Protein AF-A0A259FFR8-F1 (afdb_monomer_lite)

Secondary structure (DSSP, 8-state):
-HHHHHHHHHHHHHHGGGGTT-EEEE--SS---HHHHHHHHHHHHHTT-EEEEEE---HHHHHHHHHTTPEEEPPPGGGTTSS------------

Sequence (95 aa):
MTAIGELLTTKLAKAGKFLRGAPVVVDPLCGLSSVQLAQLLELLRQHQLTPVGIRTKDAHLVDYAEMCGLAVFKPSAVGEKNSEATTATNTTESP

Structure (mmCIF, N/CA/C/O backbone):
data_AF-A0A259FFR8-F1
#
_entry.id   AF-A0A259FFR8-F1
#
loop_
_atom_site.group_PDB
_atom_site.id
_atom_site.type_symbol
_atom_site.label_atom_id
_atom_site.label_alt_id
_atom_site.label_comp_id
_atom_site.label_asym_id
_atom_site.label_entity_id
_atom_site.label_seq_id
_atom_site.pdbx_PDB_ins_code
_atom_site.Cartn_x
_atom_site.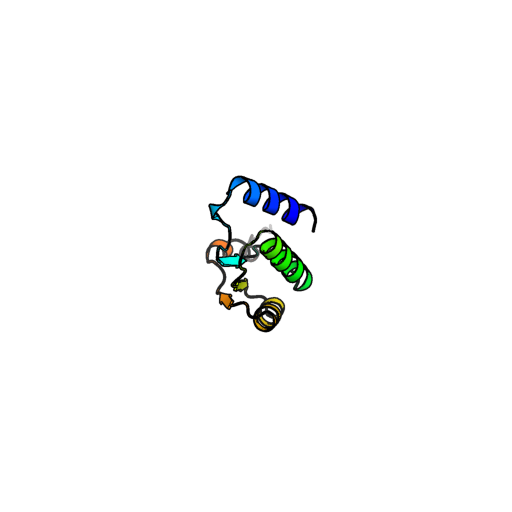Cartn_y
_atom_site.Cartn_z
_atom_site.occupancy
_atom_site.B_iso_or_equiv
_atom_site.auth_seq_id
_atom_site.auth_comp_id
_atom_site.auth_asym_id
_atom_site.auth_atom_id
_atom_site.pdbx_PDB_model_num
ATOM 1 N N . MET A 1 1 ? 9.110 12.508 1.407 1.00 56.22 1 MET A N 1
ATOM 2 C CA . MET A 1 1 ? 7.840 11.783 1.644 1.00 56.22 1 MET A CA 1
ATOM 3 C C . MET A 1 1 ? 6.946 12.443 2.703 1.00 56.22 1 MET A C 1
ATOM 5 O O . MET A 1 1 ? 5.838 11.986 2.939 1.00 56.22 1 MET A O 1
ATOM 9 N N . THR A 1 2 ? 7.379 13.548 3.307 1.00 63.62 2 THR A N 1
ATOM 10 C CA . THR A 1 2 ? 6.681 14.238 4.402 1.00 63.62 2 THR A CA 1
ATOM 11 C C . THR A 1 2 ? 5.260 14.683 4.035 1.00 63.62 2 THR A C 1
ATOM 13 O O . THR A 1 2 ? 4.326 14.364 4.759 1.00 63.62 2 THR A O 1
ATOM 16 N N . ALA A 1 3 ? 5.052 15.270 2.851 1.00 77.56 3 ALA A N 1
ATOM 17 C CA . ALA A 1 3 ? 3.745 15.829 2.480 1.00 77.56 3 ALA A CA 1
ATOM 18 C C . ALA A 1 3 ? 2.604 14.792 2.338 1.00 77.56 3 ALA A C 1
ATOM 20 O O . ALA A 1 3 ? 1.490 15.034 2.800 1.00 77.56 3 ALA A O 1
ATOM 21 N N . ILE A 1 4 ? 2.857 13.630 1.715 1.00 76.19 4 ILE A N 1
ATOM 22 C CA . ILE A 1 4 ? 1.828 12.580 1.552 1.00 76.19 4 ILE A CA 1
ATOM 23 C C . ILE A 1 4 ? 1.499 11.953 2.908 1.00 76.19 4 ILE A C 1
ATOM 25 O O . ILE A 1 4 ? 0.326 11.724 3.206 1.00 76.19 4 ILE A O 1
ATOM 29 N N . GLY A 1 5 ? 2.524 11.710 3.731 1.00 80.19 5 GLY A N 1
ATOM 30 C CA . GLY A 1 5 ? 2.345 11.128 5.054 1.00 80.19 5 GLY A CA 1
ATOM 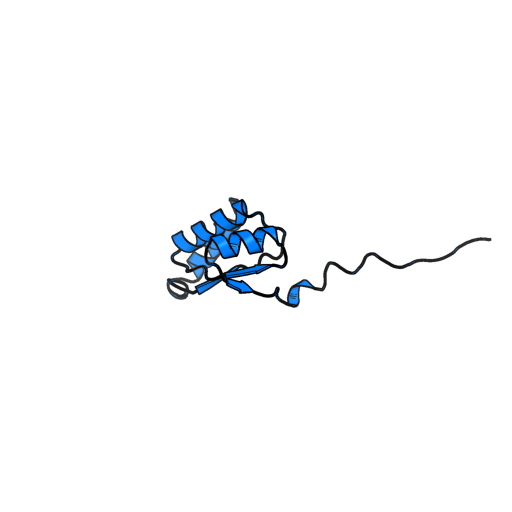31 C C . GLY A 1 5 ? 1.524 12.024 5.975 1.00 80.19 5 GLY A C 1
ATOM 32 O O . GLY A 1 5 ? 0.507 11.586 6.502 1.00 80.19 5 GLY A O 1
ATOM 33 N N . GLU A 1 6 ? 1.889 13.303 6.080 1.00 83.88 6 GLU A N 1
ATOM 34 C CA . GLU A 1 6 ? 1.169 14.291 6.894 1.00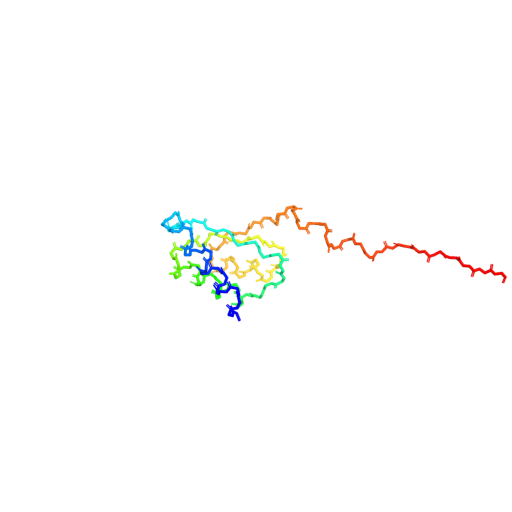 83.88 6 GLU A CA 1
ATOM 35 C C . GLU A 1 6 ? -0.300 14.438 6.474 1.00 83.88 6 GLU A C 1
ATOM 37 O O . GLU A 1 6 ? -1.205 14.440 7.319 1.00 83.88 6 GLU A O 1
ATOM 42 N N . LEU A 1 7 ? -0.562 14.511 5.164 1.00 86.25 7 LEU A N 1
ATOM 43 C CA . LEU A 1 7 ? -1.921 14.625 4.643 1.00 86.25 7 LEU A CA 1
ATOM 44 C C . LEU A 1 7 ? -2.750 13.370 4.944 1.00 86.25 7 LEU A C 1
ATOM 46 O O . LEU A 1 7 ? -3.916 13.478 5.340 1.00 86.25 7 LEU A O 1
ATOM 50 N N . LEU A 1 8 ? -2.164 12.185 4.765 1.00 84.44 8 LEU A N 1
ATOM 51 C CA . LEU A 1 8 ? -2.825 10.919 5.054 1.00 84.44 8 LEU A CA 1
ATOM 52 C C . LEU A 1 8 ? -3.131 10.794 6.548 1.00 84.44 8 LEU A C 1
ATOM 54 O O . LEU A 1 8 ? -4.283 10.562 6.903 1.00 84.44 8 LEU A O 1
ATOM 58 N N . THR A 1 9 ? -2.151 11.029 7.421 1.00 84.81 9 THR A N 1
ATOM 59 C CA . THR A 1 9 ? -2.338 11.005 8.877 1.00 84.81 9 THR A CA 1
ATOM 60 C C . THR A 1 9 ? -3.437 11.977 9.312 1.00 84.81 9 THR A C 1
ATOM 62 O O . THR A 1 9 ? -4.303 11.612 10.106 1.00 84.81 9 THR A O 1
ATOM 65 N N . THR A 1 10 ? -3.487 13.176 8.722 1.00 87.62 10 THR A N 1
ATOM 66 C CA . THR A 1 10 ? -4.553 14.156 8.9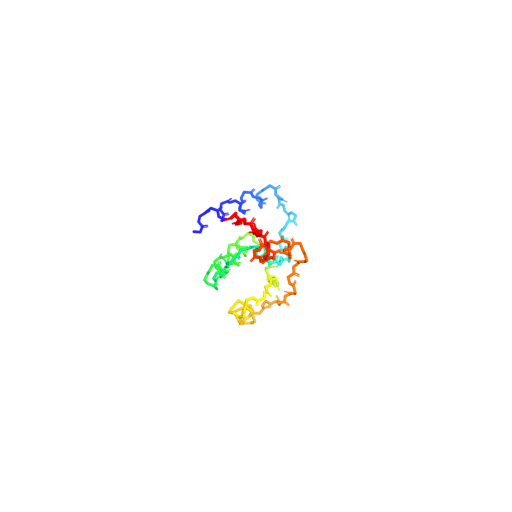83 1.00 87.62 10 THR A CA 1
ATOM 67 C C . THR A 1 10 ? -5.934 13.631 8.578 1.00 87.62 10 THR A C 1
ATOM 69 O O . THR A 1 10 ? -6.912 13.832 9.300 1.00 87.62 10 THR A O 1
ATOM 72 N N . LYS A 1 11 ? -6.047 12.942 7.435 1.00 86.88 11 LYS A N 1
ATOM 73 C CA . LYS A 1 11 ? -7.312 12.322 7.002 1.00 86.88 11 LYS A CA 1
ATOM 74 C C . LYS A 1 11 ? -7.716 11.156 7.903 1.00 86.88 11 LYS A C 1
ATOM 76 O O . LYS A 1 11 ? -8.881 11.067 8.284 1.00 86.88 11 LYS A O 1
ATOM 81 N N . LEU A 1 12 ? -6.770 10.298 8.274 1.00 85.44 12 LEU A N 1
ATOM 82 C CA . LEU A 1 12 ? -7.025 9.143 9.135 1.00 85.44 12 LEU A CA 1
ATOM 83 C C . LEU A 1 12 ? -7.447 9.569 10.545 1.00 85.44 12 LEU A C 1
ATOM 85 O O . LEU A 1 12 ? -8.381 8.993 11.096 1.00 85.44 12 LEU A O 1
ATOM 89 N N . ALA A 1 13 ? -6.855 10.638 11.085 1.00 84.81 13 ALA A N 1
ATOM 90 C CA . ALA A 1 13 ? -7.265 11.212 12.365 1.00 84.81 13 ALA A CA 1
ATOM 91 C C . ALA A 1 13 ? -8.740 11.660 12.366 1.00 84.81 13 ALA A C 1
ATOM 93 O O . ALA A 1 13 ? -9.445 11.464 13.355 1.00 84.81 13 ALA A O 1
ATOM 94 N N . LYS A 1 14 ? -9.234 12.207 11.245 1.00 84.44 14 LYS A N 1
ATOM 95 C CA . LYS A 1 14 ? -10.640 12.629 11.091 1.00 84.44 14 LYS A CA 1
ATOM 96 C C . LYS A 1 14 ? -11.611 11.458 10.931 1.00 84.44 14 LYS A C 1
ATOM 98 O O . LYS A 1 14 ? -12.772 11.582 11.304 1.00 84.44 14 LYS A O 1
ATOM 103 N N . ALA A 1 15 ? -11.152 10.334 10.385 1.00 77.62 15 ALA A N 1
ATOM 104 C CA . ALA A 1 15 ? -11.981 9.153 10.142 1.00 77.62 15 ALA A CA 1
ATOM 105 C C . ALA A 1 15 ? -12.243 8.308 11.408 1.00 77.62 15 ALA A C 1
ATOM 107 O O . ALA A 1 15 ? -13.044 7.370 11.382 1.00 77.62 15 ALA A O 1
ATOM 108 N N . GLY A 1 16 ? -11.596 8.639 12.531 1.00 69.31 16 GLY A N 1
ATOM 109 C CA . GLY A 1 16 ? -11.815 7.984 13.818 1.00 69.31 16 GLY A CA 1
ATOM 110 C C . GLY A 1 16 ? -11.535 6.476 13.780 1.00 69.31 16 GLY A C 1
ATOM 111 O O . GLY A 1 16 ? -10.627 6.003 13.102 1.00 69.31 16 GLY A O 1
ATOM 112 N N . LYS A 1 17 ? -12.325 5.694 14.525 1.00 81.38 17 LYS A N 1
ATOM 113 C CA . LYS A 1 17 ? -12.164 4.228 14.621 1.00 81.38 17 LYS A CA 1
ATOM 114 C C . LYS A 1 17 ? -12.657 3.466 13.383 1.00 81.38 17 LYS A C 1
ATOM 116 O O . LYS A 1 17 ? -12.417 2.268 13.303 1.00 81.38 17 LYS A O 1
ATOM 121 N N . PHE A 1 18 ? -13.337 4.130 12.446 1.00 83.94 18 PHE A N 1
ATOM 122 C CA . PHE A 1 18 ? -14.013 3.483 11.316 1.00 83.94 18 PHE A CA 1
ATOM 123 C C . PHE A 1 18 ? -13.050 2.738 10.387 1.00 83.94 18 PHE A C 1
ATOM 125 O O . PHE A 1 18 ? -13.382 1.682 9.864 1.00 83.94 18 PHE A O 1
ATOM 132 N N . LEU A 1 19 ? -11.843 3.276 10.206 1.00 84.81 19 LEU A N 1
ATOM 133 C CA . LEU A 1 19 ? -10.853 2.712 9.293 1.00 84.81 19 LEU A CA 1
ATOM 134 C C . LEU A 1 19 ? -9.881 1.731 9.965 1.00 84.81 19 LEU A C 1
ATOM 136 O O . LEU A 1 19 ? -9.000 1.193 9.303 1.00 84.81 19 LEU A O 1
ATOM 140 N N . ARG A 1 20 ? -10.018 1.466 11.270 1.00 85.88 20 ARG A N 1
ATOM 141 C CA . ARG A 1 20 ? -9.147 0.510 11.964 1.00 85.88 20 ARG A CA 1
ATOM 142 C C . ARG A 1 20 ? -9.386 -0.904 11.425 1.00 85.88 20 ARG A C 1
ATOM 144 O O . ARG A 1 20 ? -10.504 -1.402 11.447 1.00 85.88 20 ARG A O 1
ATOM 151 N N . GLY A 1 21 ? -8.317 -1.550 10.981 1.00 89.31 21 GLY A N 1
ATOM 152 C CA . GLY A 1 21 ? -8.303 -2.871 10.357 1.00 89.31 21 GLY A CA 1
ATOM 153 C C . GLY A 1 21 ? -8.821 -2.888 8.919 1.00 89.31 21 GLY A C 1
ATOM 154 O O . GLY A 1 21 ? -8.867 -3.958 8.314 1.00 89.31 21 GLY A O 1
ATOM 155 N N . ALA A 1 22 ? -9.217 -1.737 8.362 1.00 92.56 22 ALA A N 1
ATOM 156 C CA . ALA A 1 22 ? -9.872 -1.696 7.065 1.00 92.56 22 ALA A CA 1
ATOM 157 C C . ALA A 1 22 ? -8.917 -2.147 5.942 1.00 92.56 22 ALA A C 1
ATOM 159 O O . ALA A 1 22 ? -7.768 -1.686 5.894 1.00 92.56 22 ALA A O 1
ATOM 160 N N . PRO A 1 23 ? -9.378 -3.021 5.025 1.00 95.19 23 PRO A N 1
ATOM 161 C CA . PRO A 1 23 ? -8.614 -3.380 3.843 1.00 95.19 23 PRO A CA 1
ATOM 162 C C . PRO A 1 23 ? -8.540 -2.182 2.892 1.00 95.19 23 PRO A C 1
ATOM 164 O O . PRO A 1 23 ? -9.559 -1.565 2.578 1.00 95.19 23 PRO A O 1
ATOM 167 N N . VAL A 1 24 ? -7.339 -1.854 2.420 1.00 94.31 24 VAL A N 1
ATOM 168 C CA . VAL A 1 24 ? -7.109 -0.720 1.516 1.00 94.31 24 VAL A CA 1
ATOM 169 C C . VAL A 1 24 ? -6.385 -1.141 0.247 1.00 94.31 24 VAL A C 1
ATOM 171 O O . VAL A 1 24 ? -5.446 -1.937 0.274 1.00 94.31 24 VAL A O 1
ATOM 174 N N . VAL A 1 25 ? -6.821 -0.568 -0.872 1.00 95.56 25 VAL A N 1
ATOM 175 C CA . VAL A 1 25 ? -6.156 -0.675 -2.172 1.00 95.56 25 VAL A CA 1
ATOM 176 C C . VAL A 1 25 ? -5.552 0.681 -2.503 1.00 95.56 25 VAL A C 1
ATOM 178 O O . VAL A 1 25 ? -6.243 1.697 -2.435 1.00 95.56 25 VAL A O 1
ATOM 181 N N . VAL A 1 26 ? -4.268 0.701 -2.851 1.00 93.31 26 VAL A N 1
ATOM 182 C CA . VAL A 1 26 ? -3.564 1.924 -3.251 1.00 93.31 26 VAL A CA 1
ATOM 183 C C . VAL A 1 26 ? -3.783 2.160 -4.745 1.00 93.31 26 VAL A C 1
ATOM 185 O O . VAL A 1 26 ? -3.562 1.263 -5.551 1.00 93.31 26 VAL A O 1
ATOM 188 N N . ASP A 1 27 ? -4.215 3.359 -5.125 1.00 92.75 27 ASP A N 1
ATOM 189 C CA . ASP A 1 27 ? -4.397 3.764 -6.526 1.00 92.75 27 ASP A CA 1
ATOM 190 C C . ASP A 1 27 ? -3.534 5.008 -6.806 1.00 92.75 27 ASP A C 1
ATOM 192 O O . ASP A 1 27 ? -3.987 6.139 -6.597 1.00 92.75 27 ASP A O 1
ATOM 196 N N . PRO A 1 28 ? -2.242 4.829 -7.140 1.00 87.62 28 PRO A N 1
ATOM 197 C CA . PRO A 1 28 ? -1.354 5.938 -7.439 1.00 87.62 28 PRO A CA 1
ATOM 198 C C . PRO A 1 28 ? -1.724 6.562 -8.791 1.00 87.62 28 PRO A C 1
ATOM 200 O O . PRO A 1 28 ? -1.518 5.980 -9.851 1.00 87.62 28 PRO A O 1
ATOM 203 N N . LEU A 1 29 ? -2.234 7.794 -8.746 1.00 83.94 29 LEU A N 1
ATOM 204 C CA . LEU A 1 29 ? -2.543 8.591 -9.944 1.00 83.94 29 LEU A CA 1
ATOM 205 C C . LEU A 1 29 ? -1.295 9.200 -10.608 1.00 83.94 29 LEU A C 1
ATOM 207 O O . LEU A 1 29 ? -1.390 9.828 -11.659 1.00 83.94 29 LEU A O 1
ATOM 211 N N . CYS A 1 30 ? -0.133 9.057 -9.977 1.00 81.81 30 CYS A N 1
ATOM 212 C CA . CYS A 1 30 ? 1.160 9.500 -10.477 1.00 81.81 30 CYS A CA 1
ATOM 213 C C . CYS A 1 30 ? 2.171 8.353 -10.397 1.00 81.81 30 CYS A C 1
ATOM 215 O O . CYS A 1 30 ? 1.955 7.371 -9.687 1.00 81.81 30 CYS A O 1
ATOM 217 N N . GLY A 1 31 ? 3.286 8.489 -11.117 1.00 83.25 31 GLY A N 1
ATOM 218 C CA . GLY A 1 31 ? 4.386 7.533 -11.028 1.00 83.25 31 GLY A CA 1
ATOM 219 C C . GLY A 1 31 ? 4.885 7.411 -9.587 1.00 83.25 31 GLY A C 1
ATOM 220 O O . GLY A 1 31 ? 5.210 8.414 -8.949 1.00 83.25 31 GLY A O 1
ATOM 221 N N . LEU A 1 32 ? 4.930 6.181 -9.086 1.00 88.19 32 LEU A N 1
ATOM 222 C CA . LEU A 1 32 ? 5.371 5.841 -7.740 1.00 88.19 32 LEU A CA 1
ATOM 223 C C . LEU A 1 32 ? 6.512 4.833 -7.866 1.00 88.19 32 LEU A C 1
ATOM 225 O O . LEU A 1 32 ? 6.373 3.842 -8.572 1.00 88.19 32 LEU A O 1
ATOM 229 N N . SER A 1 33 ? 7.636 5.053 -7.191 1.00 91.81 33 SER A N 1
ATOM 230 C CA . SER A 1 33 ? 8.695 4.039 -7.148 1.00 91.81 33 SER A CA 1
ATOM 231 C C . SER A 1 33 ? 8.376 2.941 -6.129 1.00 91.81 33 SER A C 1
ATOM 233 O O . SER A 1 33 ? 7.622 3.158 -5.178 1.00 91.81 33 SER A O 1
ATOM 235 N N . SER A 1 34 ? 9.008 1.772 -6.252 1.00 91.94 34 SER A N 1
ATOM 236 C CA . SER A 1 34 ? 8.827 0.666 -5.297 1.00 91.94 34 SER A CA 1
ATOM 237 C C . SER A 1 34 ? 9.236 1.051 -3.869 1.00 91.94 34 SER A C 1
ATOM 239 O O . SER A 1 34 ? 8.571 0.672 -2.909 1.00 91.94 34 SER A O 1
ATOM 241 N N . VAL A 1 35 ? 10.278 1.879 -3.711 1.00 92.56 35 VAL A N 1
ATOM 242 C CA . VAL A 1 35 ? 10.674 2.436 -2.402 1.00 92.56 35 VAL A CA 1
ATOM 243 C C . VAL A 1 35 ? 9.573 3.334 -1.850 1.00 92.56 35 VAL A C 1
ATOM 245 O O . VAL A 1 35 ? 9.240 3.256 -0.668 1.00 92.56 35 VAL A O 1
ATOM 248 N N . GLN A 1 36 ? 8.978 4.167 -2.709 1.00 91.62 36 GLN A N 1
ATOM 249 C CA . GLN A 1 36 ? 7.904 5.048 -2.281 1.00 91.62 36 GLN A CA 1
ATOM 250 C C . GLN A 1 36 ? 6.662 4.267 -1.845 1.00 91.62 36 GLN A C 1
ATOM 252 O O . GLN A 1 36 ? 6.046 4.597 -0.830 1.00 91.62 36 GLN A O 1
ATOM 257 N N . LEU A 1 37 ? 6.337 3.201 -2.578 1.00 92.81 37 LEU A N 1
ATOM 258 C CA . LEU A 1 37 ? 5.271 2.275 -2.230 1.00 92.81 37 LEU A CA 1
ATOM 259 C C . LEU A 1 37 ? 5.547 1.577 -0.895 1.00 92.81 37 LEU A C 1
ATOM 261 O O . LEU A 1 37 ? 4.676 1.585 -0.033 1.00 92.81 37 LEU A O 1
ATOM 265 N N . ALA A 1 38 ? 6.756 1.054 -0.677 1.00 93.56 38 ALA A N 1
ATOM 266 C CA . ALA A 1 38 ? 7.143 0.393 0.571 1.00 93.56 38 ALA A CA 1
ATOM 267 C C . ALA A 1 38 ? 6.866 1.269 1.802 1.00 93.56 38 ALA A C 1
ATOM 269 O O . ALA A 1 38 ? 6.228 0.841 2.765 1.00 93.56 38 ALA A O 1
ATOM 270 N N . GLN A 1 39 ? 7.312 2.524 1.742 1.00 93.12 39 GLN A N 1
ATOM 271 C CA . GLN A 1 39 ? 7.152 3.474 2.838 1.00 93.12 39 GLN A CA 1
ATOM 272 C C . GLN A 1 39 ? 5.676 3.867 3.044 1.00 93.12 39 GLN A C 1
ATOM 274 O O . GLN A 1 39 ? 5.242 4.031 4.183 1.00 93.12 39 GLN A O 1
ATOM 279 N N . LEU A 1 40 ? 4.881 3.965 1.971 1.00 92.44 40 LEU A N 1
ATOM 280 C CA . LEU A 1 40 ? 3.438 4.200 2.071 1.00 92.44 40 LEU A CA 1
ATOM 281 C C . LEU A 1 40 ? 2.702 3.015 2.713 1.00 92.44 40 LEU A C 1
ATOM 283 O O . LEU A 1 40 ? 1.856 3.218 3.580 1.00 92.44 40 LEU A O 1
ATOM 287 N N . LEU A 1 41 ? 3.019 1.784 2.309 1.00 94.25 41 LEU A N 1
ATOM 288 C CA . LEU A 1 41 ? 2.426 0.576 2.888 1.00 94.25 41 LEU A CA 1
ATOM 289 C C . LEU A 1 41 ? 2.719 0.487 4.384 1.00 94.25 41 LEU A C 1
ATOM 291 O O . LEU A 1 41 ? 1.829 0.161 5.167 1.00 94.25 41 LEU A O 1
ATOM 295 N N . GLU A 1 42 ? 3.946 0.812 4.783 1.00 94.44 42 GLU A N 1
ATOM 296 C CA . GLU A 1 42 ? 4.334 0.835 6.188 1.00 94.44 42 GLU A CA 1
ATOM 297 C C . GLU A 1 42 ? 3.570 1.902 6.979 1.00 94.44 42 GLU A C 1
ATOM 299 O O . GLU A 1 42 ? 3.001 1.605 8.028 1.00 94.44 42 GLU A O 1
ATOM 304 N N . LEU A 1 43 ? 3.444 3.115 6.436 1.00 92.38 43 LEU A N 1
ATOM 305 C CA . LEU A 1 43 ? 2.641 4.170 7.053 1.00 92.38 43 LEU A CA 1
ATOM 306 C C . LEU A 1 43 ? 1.175 3.743 7.251 1.00 92.38 43 LEU A C 1
ATOM 308 O O . LEU A 1 43 ? 0.586 3.992 8.304 1.00 92.38 43 LEU A O 1
ATOM 312 N N . LEU A 1 44 ? 0.576 3.075 6.259 1.00 92.62 44 LEU A N 1
ATOM 313 C CA . LEU A 1 44 ? -0.786 2.546 6.366 1.00 92.62 44 LEU A CA 1
ATOM 314 C C . LEU A 1 44 ? -0.899 1.535 7.520 1.00 92.62 44 LEU A C 1
ATOM 316 O O . LEU A 1 44 ? -1.825 1.632 8.329 1.00 92.62 44 LEU A O 1
ATOM 320 N N . ARG A 1 45 ? 0.066 0.615 7.651 1.00 93.19 45 ARG A N 1
ATOM 321 C CA . ARG A 1 45 ? 0.096 -0.379 8.739 1.00 93.19 45 ARG A CA 1
ATOM 322 C C . ARG A 1 45 ? 0.262 0.259 10.116 1.00 93.19 45 ARG A C 1
ATOM 324 O O . ARG A 1 45 ? -0.436 -0.139 11.047 1.00 93.19 45 ARG A O 1
ATOM 331 N N . GLN A 1 46 ? 1.104 1.285 10.250 1.00 91.31 46 GLN A N 1
ATOM 332 C CA . GLN A 1 46 ? 1.269 2.040 11.503 1.00 91.31 46 GLN A CA 1
ATOM 333 C C . GLN A 1 46 ? -0.041 2.687 11.969 1.00 91.31 46 GLN A C 1
ATOM 335 O O . GLN A 1 46 ? -0.314 2.779 13.168 1.00 91.31 46 GLN A O 1
ATOM 340 N N . HIS A 1 47 ? -0.902 3.062 11.023 1.00 90.25 47 HIS A N 1
ATOM 341 C CA . HIS A 1 47 ? -2.250 3.556 11.292 1.00 90.25 47 HIS A CA 1
ATOM 342 C C . HIS A 1 47 ? -3.326 2.459 11.343 1.00 90.25 47 HIS A C 1
ATOM 344 O O . HIS A 1 47 ? -4.519 2.764 11.328 1.00 90.25 47 HIS A O 1
ATOM 350 N N . GLN A 1 48 ? -2.921 1.193 11.486 1.00 91.75 48 GLN A N 1
ATOM 351 C CA . GLN A 1 48 ? -3.795 0.026 11.625 1.00 91.75 48 GLN A CA 1
ATOM 352 C C . GLN A 1 48 ? -4.686 -0.215 10.403 1.00 91.75 48 GLN A C 1
ATOM 354 O O . GLN A 1 48 ? -5.786 -0.731 10.547 1.00 91.75 48 GLN A O 1
ATOM 359 N N . LEU A 1 49 ? -4.236 0.151 9.206 1.00 93.81 49 LEU A N 1
ATOM 360 C CA . LEU A 1 49 ? -4.873 -0.253 7.953 1.00 93.81 49 LEU A CA 1
ATOM 361 C C . LEU A 1 49 ? -4.221 -1.530 7.434 1.00 93.81 49 LEU A C 1
ATOM 363 O O . LEU A 1 49 ? -3.056 -1.806 7.725 1.00 93.81 49 LEU A O 1
ATOM 367 N N . THR A 1 50 ? -4.958 -2.269 6.611 1.00 95.19 50 THR A N 1
ATOM 368 C CA . THR A 1 50 ? -4.470 -3.501 5.990 1.00 95.19 50 THR A CA 1
ATOM 369 C C . THR A 1 50 ? -4.344 -3.281 4.486 1.00 95.19 50 THR A C 1
ATOM 371 O O . THR A 1 50 ? -5.341 -3.396 3.774 1.00 95.19 50 THR A O 1
ATOM 374 N N . PRO A 1 51 ? -3.161 -2.930 3.953 1.00 96.12 51 PRO A N 1
ATOM 375 C CA . PRO A 1 51 ? -2.971 -2.886 2.511 1.00 96.12 51 PRO A CA 1
ATOM 376 C C . PRO A 1 51 ? -3.169 -4.277 1.915 1.00 96.12 51 PRO A C 1
ATOM 378 O O . PRO A 1 51 ? -2.488 -5.219 2.313 1.00 96.12 51 PRO A O 1
ATOM 381 N N . VAL A 1 52 ? -4.105 -4.399 0.976 1.00 97.50 52 VAL A N 1
ATOM 382 C CA . VAL A 1 52 ? -4.433 -5.672 0.311 1.00 97.50 52 VAL A CA 1
ATOM 383 C C . VAL A 1 52 ? -4.104 -5.663 -1.177 1.00 97.50 52 VAL A C 1
ATOM 385 O O . VAL A 1 52 ? -4.076 -6.718 -1.803 1.00 97.50 52 VAL A O 1
ATOM 388 N N . GLY A 1 53 ? -3.841 -4.493 -1.763 1.00 96.88 53 GLY A N 1
ATOM 389 C CA . GLY A 1 53 ? -3.446 -4.423 -3.163 1.00 96.88 53 GLY A CA 1
ATOM 390 C C . GLY A 1 53 ? -3.116 -3.036 -3.689 1.00 96.88 53 GLY A C 1
ATOM 391 O O . GLY A 1 53 ? -3.195 -2.034 -2.973 1.00 96.88 53 GLY A O 1
ATOM 392 N N . ILE A 1 54 ? -2.779 -2.998 -4.974 1.00 96.06 54 ILE A N 1
ATOM 393 C CA . ILE A 1 54 ? -2.461 -1.792 -5.738 1.00 96.06 54 ILE A CA 1
ATOM 394 C C . ILE A 1 54 ? -3.128 -1.827 -7.117 1.00 96.06 54 ILE A C 1
ATOM 396 O O . ILE A 1 54 ? -3.282 -2.887 -7.722 1.00 96.06 54 ILE A O 1
ATOM 400 N N . ARG A 1 55 ? -3.520 -0.660 -7.630 1.00 95.38 55 ARG A N 1
ATOM 401 C CA . ARG A 1 55 ? -3.918 -0.464 -9.028 1.00 95.38 55 ARG A CA 1
ATOM 402 C C . ARG A 1 55 ? -2.746 0.115 -9.809 1.00 95.38 55 ARG A C 1
ATOM 404 O O . ARG A 1 55 ? -2.303 1.210 -9.501 1.00 95.38 55 ARG A O 1
ATOM 411 N N . THR A 1 56 ? -2.225 -0.592 -10.805 1.00 92.00 56 THR A N 1
ATOM 412 C CA . THR A 1 56 ? -1.110 -0.078 -11.621 1.00 92.00 56 THR A CA 1
ATOM 413 C C . THR A 1 56 ? -1.013 -0.808 -12.966 1.00 92.00 56 THR A C 1
ATOM 415 O O . THR A 1 56 ? -1.497 -1.931 -13.091 1.00 92.00 56 THR A O 1
ATOM 418 N N . LYS A 1 57 ? -0.414 -0.160 -13.980 1.00 90.88 57 LYS A N 1
ATOM 419 C CA . LYS A 1 57 ? 0.084 -0.812 -15.216 1.00 90.88 57 LYS A CA 1
ATOM 420 C C . LYS A 1 57 ? 1.621 -0.895 -15.243 1.00 90.88 57 LYS A C 1
ATOM 422 O O . LYS A 1 57 ? 2.170 -1.457 -16.182 1.00 90.88 57 LYS A O 1
ATOM 427 N N . ASP A 1 58 ? 2.304 -0.297 -14.265 1.00 90.81 58 ASP A N 1
ATOM 428 C CA . ASP A 1 58 ? 3.768 -0.256 -14.201 1.00 90.81 58 ASP A CA 1
ATOM 429 C C . ASP A 1 58 ? 4.313 -1.625 -13.786 1.00 90.81 58 ASP A C 1
ATOM 431 O O . ASP A 1 58 ? 4.080 -2.067 -12.659 1.00 90.81 58 ASP A O 1
ATOM 435 N N . ALA A 1 59 ? 5.049 -2.273 -14.693 1.00 91.56 59 ALA A N 1
ATOM 436 C CA . ALA A 1 59 ? 5.617 -3.602 -14.493 1.00 91.56 59 ALA A CA 1
ATOM 437 C C . ALA A 1 59 ? 6.494 -3.689 -13.233 1.00 91.56 59 ALA A C 1
ATOM 439 O O . ALA A 1 59 ? 6.380 -4.649 -12.478 1.00 91.56 59 ALA A O 1
ATOM 440 N N . HIS A 1 60 ? 7.287 -2.657 -12.929 1.00 91.25 60 HIS A N 1
ATOM 441 C CA . HIS A 1 60 ? 8.151 -2.668 -11.745 1.00 91.25 60 HIS A CA 1
ATOM 442 C C . HIS A 1 60 ? 7.353 -2.647 -10.437 1.00 91.25 60 HIS A C 1
ATOM 444 O O . HIS A 1 60 ? 7.780 -3.214 -9.428 1.00 91.25 60 HIS A O 1
ATOM 450 N N . LEU A 1 61 ? 6.191 -1.989 -10.439 1.00 93.19 61 LEU A N 1
ATOM 451 C CA . LEU A 1 61 ? 5.288 -1.996 -9.293 1.00 93.19 61 LEU A CA 1
ATOM 452 C C . LEU A 1 61 ? 4.469 -3.281 -9.206 1.00 93.19 61 LEU A C 1
ATOM 454 O O . LEU A 1 61 ? 4.149 -3.685 -8.092 1.00 93.19 61 LEU A O 1
ATOM 458 N N . VAL A 1 62 ? 4.136 -3.905 -10.339 1.00 94.69 62 VAL A N 1
ATOM 459 C CA . VAL A 1 62 ? 3.491 -5.227 -10.372 1.00 94.69 62 VAL A CA 1
ATOM 460 C C . VAL A 1 62 ? 4.401 -6.257 -9.710 1.00 94.69 62 VAL A C 1
ATOM 462 O O . VAL A 1 62 ? 3.994 -6.852 -8.715 1.00 94.69 62 VAL A O 1
ATOM 465 N N . ASP A 1 63 ? 5.651 -6.370 -10.166 1.00 94.56 63 ASP A N 1
ATOM 466 C CA . ASP A 1 63 ? 6.624 -7.321 -9.615 1.00 94.56 63 ASP A CA 1
ATOM 467 C C . ASP A 1 63 ? 6.813 -7.108 -8.106 1.00 94.56 63 ASP A C 1
ATOM 469 O O . ASP A 1 63 ? 6.759 -8.039 -7.301 1.00 94.56 63 ASP A O 1
ATOM 473 N N . TYR A 1 64 ? 6.973 -5.848 -7.690 1.00 95.25 64 TYR A N 1
ATOM 474 C CA . TYR A 1 64 ? 7.127 -5.513 -6.278 1.00 95.25 64 TYR A CA 1
ATOM 475 C C . TYR A 1 64 ? 5.870 -5.825 -5.450 1.00 95.25 64 TYR A C 1
ATOM 477 O O . TYR A 1 64 ? 5.977 -6.291 -4.313 1.00 95.25 64 TYR A O 1
ATOM 485 N N . ALA A 1 65 ? 4.677 -5.565 -5.989 1.00 95.50 65 ALA A N 1
ATOM 486 C CA . ALA A 1 65 ? 3.417 -5.862 -5.319 1.00 95.50 65 ALA A CA 1
ATOM 487 C C . ALA A 1 65 ? 3.253 -7.368 -5.095 1.00 95.50 65 ALA A C 1
ATOM 489 O O . ALA A 1 65 ? 2.931 -7.779 -3.979 1.00 95.50 65 ALA A O 1
ATOM 490 N N . GLU A 1 66 ? 3.560 -8.181 -6.104 1.00 95.00 66 GLU A N 1
ATOM 491 C CA . GLU A 1 66 ? 3.538 -9.641 -6.004 1.00 95.00 66 GLU A CA 1
ATOM 492 C C . GLU A 1 66 ? 4.526 -10.148 -4.946 1.00 95.00 66 GLU A C 1
ATOM 494 O O . GLU A 1 66 ? 4.145 -10.936 -4.078 1.00 95.00 66 GLU A O 1
ATOM 499 N N . MET A 1 67 ? 5.756 -9.618 -4.925 1.00 95.06 67 MET A N 1
ATOM 500 C CA . MET A 1 67 ? 6.746 -9.929 -3.882 1.00 95.06 67 MET A CA 1
ATOM 501 C C . MET A 1 67 ? 6.256 -9.579 -2.469 1.00 95.06 67 MET A C 1
ATOM 503 O O . MET A 1 67 ? 6.614 -10.248 -1.500 1.00 95.06 67 MET A O 1
ATOM 507 N N . CYS A 1 68 ? 5.436 -8.536 -2.340 1.00 93.56 68 CYS A N 1
ATOM 508 C CA . CYS A 1 68 ? 4.860 -8.097 -1.070 1.00 93.56 68 CYS A CA 1
ATOM 509 C C . CYS A 1 68 ? 3.549 -8.814 -0.706 1.00 93.56 68 CYS A C 1
ATOM 511 O O . CYS A 1 68 ? 2.961 -8.488 0.329 1.00 93.56 68 CYS A O 1
ATOM 513 N N . GLY A 1 69 ? 3.066 -9.745 -1.536 1.00 95.38 69 GLY A N 1
ATOM 514 C CA . GLY A 1 69 ? 1.782 -10.424 -1.339 1.00 95.38 69 GLY A CA 1
ATOM 515 C C . GLY A 1 69 ? 0.564 -9.514 -1.533 1.00 95.38 69 GLY A C 1
ATOM 516 O O . GLY A 1 69 ? -0.488 -9.756 -0.943 1.00 95.38 69 GLY A O 1
ATOM 517 N N . LEU A 1 70 ? 0.699 -8.445 -2.320 1.00 97.25 70 LEU A N 1
ATOM 518 C CA . LEU A 1 70 ? -0.380 -7.520 -2.653 1.00 97.25 70 LEU A CA 1
ATOM 519 C C . LEU A 1 70 ? -1.097 -7.962 -3.929 1.00 97.25 70 LEU A C 1
ATOM 521 O O . LEU A 1 70 ? -0.465 -8.301 -4.925 1.00 97.25 70 LEU A O 1
ATOM 525 N N . ALA A 1 71 ? -2.427 -7.879 -3.935 1.00 97.38 71 ALA A N 1
ATOM 526 C CA . ALA A 1 71 ? -3.196 -8.075 -5.156 1.00 97.38 71 ALA A CA 1
ATOM 527 C C . ALA A 1 71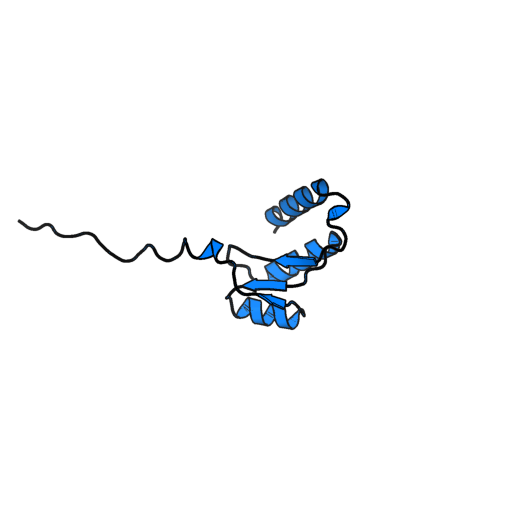 ? -2.942 -6.931 -6.152 1.00 97.38 71 ALA A C 1
ATOM 529 O O . ALA A 1 71 ? -2.946 -5.753 -5.783 1.00 97.38 71 ALA A O 1
ATOM 530 N N . VAL A 1 72 ? -2.785 -7.275 -7.429 1.00 95.75 72 VAL A N 1
ATOM 531 C CA . VAL A 1 72 ? -2.658 -6.306 -8.522 1.00 95.75 72 VAL A CA 1
ATOM 532 C C . VAL A 1 72 ? -4.001 -6.177 -9.228 1.00 95.75 72 VAL A C 1
ATOM 534 O O . VAL A 1 72 ? -4.570 -7.142 -9.737 1.00 95.75 72 VAL A O 1
ATOM 537 N N . PHE A 1 73 ? -4.524 -4.958 -9.252 1.00 94.12 73 PHE A N 1
ATOM 538 C CA . PHE A 1 73 ? -5.809 -4.633 -9.850 1.00 94.12 73 PHE A CA 1
ATOM 539 C C . PHE A 1 73 ? -5.627 -3.809 -11.122 1.00 94.12 73 PHE A C 1
ATOM 541 O O . PHE A 1 73 ? -4.712 -2.991 -11.236 1.00 94.12 73 PHE A O 1
ATOM 548 N N . LYS A 1 74 ? -6.578 -3.945 -12.053 1.00 86.75 74 LYS A N 1
ATOM 549 C CA . LYS A 1 74 ? -6.646 -3.056 -13.215 1.00 86.75 74 LYS A CA 1
ATOM 550 C C . LYS A 1 74 ? -6.811 -1.593 -12.753 1.00 86.75 74 LYS A C 1
ATOM 552 O O . LYS A 1 74 ? -7.562 -1.346 -11.795 1.00 86.75 74 LYS A O 1
ATOM 557 N N . PRO A 1 75 ? -6.147 -0.634 -13.417 1.00 77.56 75 PRO A N 1
ATOM 558 C CA . PRO A 1 75 ? -6.316 0.788 -13.141 1.00 77.56 75 PRO A CA 1
ATOM 559 C C . PRO A 1 75 ? -7.766 1.226 -13.262 1.00 77.56 75 PRO A C 1
ATOM 561 O O . PRO A 1 75 ? -8.536 0.671 -14.048 1.00 77.56 75 PRO A O 1
ATOM 564 N N . SER A 1 76 ? -8.131 2.229 -12.473 1.00 70.25 76 SER A N 1
ATOM 565 C CA . SER A 1 76 ? -9.459 2.819 -12.542 1.00 70.25 76 SER A CA 1
ATOM 566 C C . SER A 1 76 ? -9.623 3.598 -13.854 1.00 70.25 76 SER A C 1
ATOM 568 O O . SER A 1 76 ? -8.756 4.391 -14.220 1.00 70.25 76 SER A O 1
ATOM 570 N N . ALA A 1 77 ? -10.753 3.421 -14.548 1.00 61.84 77 ALA A N 1
ATOM 571 C CA . ALA A 1 77 ? -11.062 4.101 -15.817 1.00 61.84 77 ALA A CA 1
ATOM 572 C C . ALA A 1 77 ? -11.101 5.642 -15.704 1.00 61.84 77 ALA A C 1
ATOM 574 O O . ALA A 1 77 ? -11.121 6.353 -16.704 1.00 61.84 77 ALA A O 1
ATOM 575 N N . VAL A 1 78 ? -11.075 6.179 -14.481 1.00 57.50 78 VAL A N 1
ATOM 576 C CA . VAL A 1 78 ? -11.059 7.622 -14.202 1.00 57.50 78 VAL A CA 1
ATOM 577 C C . VAL A 1 78 ? -9.722 8.283 -14.608 1.00 57.50 78 VAL A C 1
ATOM 579 O O . VAL A 1 78 ? -9.645 9.506 -14.672 1.00 57.50 78 VAL A O 1
ATOM 582 N N . GLY A 1 79 ? -8.680 7.499 -14.926 1.00 51.44 79 GLY A N 1
ATOM 583 C CA . GLY A 1 79 ? -7.355 7.992 -15.329 1.00 51.44 79 GLY A CA 1
ATOM 584 C C . GLY A 1 79 ? -7.078 8.075 -16.838 1.00 51.44 79 GLY A C 1
ATOM 585 O O . GLY A 1 79 ? -6.055 8.634 -17.221 1.00 51.44 79 GLY A O 1
ATOM 586 N N . GLU A 1 80 ? -7.949 7.570 -17.719 1.00 47.44 80 GLU A N 1
ATOM 587 C CA . GLU A 1 80 ? -7.644 7.490 -19.167 1.00 47.44 80 GLU A CA 1
ATOM 588 C C . GLU A 1 80 ? -7.853 8.810 -19.936 1.00 47.44 80 GLU A C 1
ATOM 590 O O . GLU A 1 80 ? -7.621 8.874 -21.137 1.00 47.44 80 GLU A O 1
ATOM 595 N N . L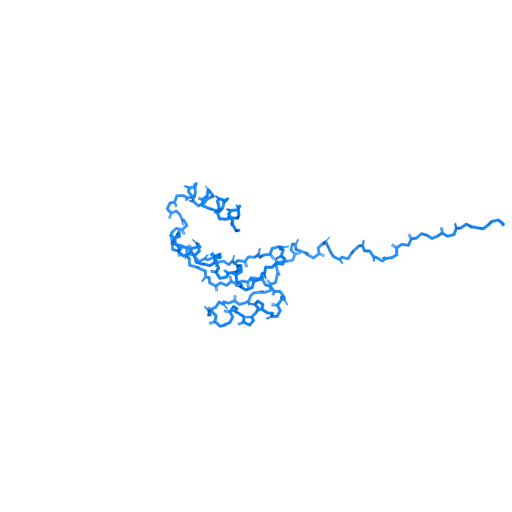YS A 1 81 ? -8.221 9.907 -19.260 1.00 43.84 81 LYS A N 1
ATOM 596 C CA . LYS A 1 81 ? -8.504 11.201 -19.909 1.00 43.84 81 LYS A CA 1
ATOM 597 C C . LYS A 1 81 ? -7.335 12.190 -20.004 1.00 43.84 81 LYS A C 1
ATOM 599 O O . LYS A 1 81 ? -7.568 13.312 -20.440 1.00 43.84 81 LYS A O 1
ATOM 604 N N . ASN A 1 82 ? -6.110 11.833 -19.601 1.00 47.09 82 ASN A N 1
ATOM 605 C CA . ASN A 1 82 ? -5.000 12.802 -19.563 1.00 47.09 82 ASN A CA 1
ATOM 606 C C . ASN A 1 82 ? -3.688 12.340 -20.220 1.00 47.09 82 ASN A C 1
ATOM 608 O O . ASN A 1 82 ? -2.610 12.787 -19.834 1.00 47.09 82 ASN A O 1
ATOM 612 N N . SER A 1 83 ? -3.733 11.434 -21.198 1.00 45.91 83 SER A N 1
ATOM 613 C CA . SER A 1 83 ? -2.517 11.093 -21.964 1.00 45.91 83 SER A CA 1
ATOM 614 C C . SER A 1 83 ? -2.706 10.951 -23.475 1.00 45.91 83 SER A C 1
ATOM 616 O O . SER A 1 83 ? -1.733 10.686 -24.169 1.00 45.91 83 SER A O 1
ATOM 618 N N . GLU A 1 84 ? -3.890 11.242 -24.015 1.00 44.94 84 GLU A N 1
ATOM 619 C CA . GLU A 1 84 ? -4.104 11.356 -25.465 1.00 44.94 84 GLU A CA 1
ATOM 620 C C . GLU A 1 84 ? -4.676 12.732 -25.815 1.00 44.94 84 GLU A C 1
ATOM 622 O O . GLU A 1 84 ? -5.868 12.896 -26.052 1.00 44.94 84 GLU A O 1
ATOM 627 N N . ALA A 1 85 ? -3.814 13.751 -25.810 1.00 45.88 85 ALA A N 1
ATOM 628 C CA . ALA A 1 85 ? -4.093 15.033 -26.460 1.00 45.88 85 ALA A CA 1
ATOM 629 C C . ALA A 1 85 ? -2.803 15.787 -26.832 1.00 45.88 85 ALA A C 1
ATOM 631 O O . ALA A 1 85 ? -2.686 16.974 -26.553 1.00 45.88 85 ALA A O 1
ATOM 632 N N . THR A 1 86 ? -1.842 15.121 -27.484 1.00 46.75 86 THR A N 1
ATOM 633 C CA . THR A 1 86 ? -0.851 15.834 -28.314 1.00 46.75 86 THR A CA 1
ATOM 634 C C . THR A 1 86 ? -0.511 15.022 -29.559 1.00 46.75 86 THR A C 1
ATOM 636 O O . THR A 1 86 ? 0.606 14.540 -29.729 1.00 46.75 86 THR A O 1
ATOM 639 N N . THR A 1 87 ? -1.473 14.850 -30.462 1.00 44.38 87 THR A N 1
ATOM 640 C CA . THR A 1 87 ? -1.175 14.674 -31.892 1.00 44.38 87 THR A CA 1
ATOM 641 C C . THR A 1 87 ? -2.367 15.175 -32.710 1.00 44.38 87 THR A C 1
ATOM 643 O O . THR A 1 87 ? -3.500 14.846 -32.376 1.00 44.38 87 THR A O 1
ATOM 646 N N . ALA A 1 88 ? -2.068 15.936 -33.772 1.00 40.41 88 ALA A N 1
ATOM 647 C CA . ALA A 1 88 ? -2.961 16.659 -34.698 1.00 40.41 88 ALA A CA 1
ATOM 648 C C . ALA A 1 88 ? -3.511 17.995 -34.145 1.00 40.41 88 ALA A C 1
ATOM 650 O O . ALA A 1 88 ? -4.015 18.039 -33.033 1.00 40.41 88 ALA A O 1
ATOM 651 N N . THR A 1 89 ? -3.475 19.156 -34.810 1.00 40.06 89 THR A N 1
ATOM 652 C CA . THR A 1 89 ? -3.113 19.619 -36.172 1.00 40.06 89 THR A CA 1
ATOM 653 C C . THR A 1 89 ? -3.377 21.138 -36.179 1.00 40.06 89 THR A C 1
ATOM 655 O O . THR A 1 89 ? -4.329 21.553 -35.529 1.00 40.06 89 THR A O 1
ATOM 658 N N . ASN A 1 90 ? -2.606 21.947 -36.918 1.00 44.09 90 ASN A N 1
ATOM 659 C CA . ASN A 1 90 ? -3.058 23.171 -37.623 1.00 44.09 90 ASN A CA 1
ATOM 660 C C . ASN A 1 90 ? -1.901 23.612 -38.551 1.00 44.09 90 ASN A C 1
ATOM 662 O O . ASN A 1 90 ? -0.820 23.901 -38.053 1.00 44.09 90 ASN A O 1
ATOM 666 N N . THR A 1 91 ? -1.933 23.368 -39.867 1.00 46.34 91 THR A N 1
ATOM 667 C CA . THR A 1 91 ? -2.694 24.027 -40.961 1.00 46.34 91 THR A CA 1
ATOM 668 C C . THR A 1 91 ? -2.046 25.337 -41.443 1.00 46.34 91 THR A C 1
ATOM 670 O O . THR A 1 91 ? -2.123 26.352 -40.767 1.00 46.34 91 THR A O 1
ATOM 673 N N . THR A 1 92 ? -1.428 25.239 -42.628 1.00 48.00 92 THR A N 1
ATOM 674 C CA . THR A 1 92 ? -1.444 26.149 -43.797 1.00 48.00 92 THR A CA 1
ATOM 675 C C . THR A 1 92 ? -1.399 27.669 -43.600 1.00 48.00 92 THR A C 1
ATOM 677 O O . THR A 1 92 ? -2.392 28.254 -43.192 1.00 48.00 92 THR A O 1
ATOM 680 N N . GLU A 1 93 ? -0.353 28.318 -44.134 1.00 39.75 93 GLU A N 1
ATOM 681 C CA . GLU A 1 93 ? -0.513 29.562 -44.911 1.00 39.75 93 GLU A CA 1
ATOM 682 C C . GLU A 1 93 ? 0.681 29.782 -45.867 1.00 39.75 93 GLU A C 1
ATOM 684 O O . GLU A 1 93 ? 1.843 29.759 -45.464 1.00 39.75 93 GLU A O 1
ATOM 689 N N . SER A 1 94 ? 0.393 29.958 -47.157 1.00 42.41 94 SER A N 1
ATOM 690 C CA . SER A 1 94 ? 1.303 30.486 -48.182 1.00 42.41 94 SER A CA 1
ATOM 691 C C . SER A 1 94 ? 0.508 31.466 -49.040 1.00 42.41 94 SER A C 1
ATOM 693 O O . SER A 1 94 ? -0.582 31.098 -49.486 1.00 42.41 94 SER A O 1
ATOM 695 N N . PRO A 1 95 ? 1.029 32.671 -49.287 1.00 61.12 95 PRO A N 1
ATOM 696 C CA . PRO A 1 95 ? 0.788 33.414 -50.515 1.00 61.12 95 PRO A CA 1
ATOM 697 C C . PRO A 1 95 ? 1.951 33.266 -51.508 1.00 61.12 95 PRO A C 1
ATOM 699 O O . PRO A 1 95 ? 3.119 33.168 -51.063 1.00 61.12 95 PRO A O 1
#

Radius of gyration: 18.59 Å; chains: 1; bounding box: 25×44×65 Å

Foldseek 3Di:
DVPVLVVVVVVLVVVPCVQAQAEDEAEDLDDAALVRVVVVCVSCVVSRHHHAAYADPDPNVVVSCVVVNHDYDHHDPVNPPPDPDPDDDDDDDDD

pLDDT: mean 80.64, std 18.3, range [39.75, 97.5]